Protein AF-A0A0D6L6M3-F1 (afdb_monomer_lite)

Foldseek 3Di:
DDPVLPPDDFDADDVPDDGDDGPDDPVVVVVVVVVVVVVVVVVVVVVVVVCVVCVVLVVQVVVVCVVPVDDDPVNSCVSPNDDPDDDDDDPCSVVVPPPDDDDDDPDDDDDDDDDPVVVPDDDPPPPPDDPPVCPPVDDDDDDDDDD

Sequence (147 aa):
MSSKVGPLSFETAGPGEMAFDKPYSEATAQIIDQEVRDMVNGALSRTRELLLSKREDIEKVAQRLLEKEILSREDMVELLGKRPFAEKHTYEEMVSGTGGGASLSVFELTINSKSLADFRNSGLDEDTELPKGLKDWNKEKNPEPAD

pLDDT: mean 72.39, std 21.02, range [32.69, 97.25]

Structure (mmCIF, N/CA/C/O backbone):
data_AF-A0A0D6L6M3-F1
#
_entry.id   AF-A0A0D6L6M3-F1
#
loop_
_atom_site.group_PDB
_atom_site.id
_atom_site.type_symbol
_atom_site.label_atom_id
_atom_site.label_alt_id
_atom_site.label_comp_id
_atom_site.label_asym_id
_atom_site.label_entity_id
_atom_site.label_seq_id
_atom_site.pdbx_PDB_ins_code
_atom_site.Cartn_x
_atom_site.Cartn_y
_atom_site.Cartn_z
_atom_site.occupancy
_atom_site.B_iso_or_equiv
_atom_site.auth_seq_id
_atom_site.auth_comp_id
_atom_site.auth_asym_id
_atom_site.auth_atom_id
_atom_site.pdbx_PDB_model_num
ATOM 1 N N . MET A 1 1 ? -12.759 2.499 6.900 1.00 67.81 1 MET A N 1
ATOM 2 C CA . MET A 1 1 ? -13.979 2.446 7.733 1.00 67.81 1 MET A CA 1
ATOM 3 C C . MET A 1 1 ? -14.426 1.000 7.834 1.00 67.81 1 MET A C 1
ATOM 5 O O . MET A 1 1 ? -14.500 0.353 6.797 1.00 67.81 1 MET A O 1
ATOM 9 N N . SER A 1 2 ? -14.641 0.492 9.050 1.00 75.00 2 SER A N 1
ATOM 10 C CA . SER A 1 2 ? -15.076 -0.892 9.292 1.00 75.00 2 SER A CA 1
ATOM 11 C C . SER A 1 2 ? -16.598 -0.958 9.397 1.00 75.00 2 SER A C 1
ATOM 13 O O . SER A 1 2 ? -17.208 -0.164 10.111 1.00 75.00 2 SER A O 1
ATOM 15 N N . SER A 1 3 ? -17.217 -1.922 8.718 1.00 79.19 3 SER A N 1
ATOM 16 C CA . SER A 1 3 ? -18.655 -2.183 8.833 1.00 79.19 3 SER A CA 1
ATOM 17 C C . SER A 1 3 ? -19.029 -2.914 10.126 1.00 79.19 3 SER A C 1
ATOM 19 O O . SER A 1 3 ? -20.184 -2.842 10.531 1.00 79.19 3 SER A O 1
ATOM 21 N N . LYS A 1 4 ? -18.082 -3.610 10.777 1.00 83.06 4 LYS A N 1
ATOM 22 C CA . LYS A 1 4 ? -18.342 -4.394 11.999 1.00 83.06 4 LYS A CA 1
ATOM 23 C C . LYS A 1 4 ? -18.377 -3.538 13.266 1.00 83.06 4 LYS A C 1
ATOM 25 O O . LYS A 1 4 ? -19.156 -3.828 14.164 1.00 83.06 4 LYS A O 1
ATOM 30 N N . VAL A 1 5 ? -17.550 -2.493 13.330 1.00 82.31 5 VAL A N 1
ATOM 31 C CA . VAL A 1 5 ? -17.520 -1.545 14.461 1.00 82.31 5 VAL A CA 1
ATOM 32 C C . VAL A 1 5 ? -18.595 -0.458 14.310 1.00 82.31 5 VAL A C 1
ATOM 34 O O . VAL A 1 5 ? -19.104 0.056 15.302 1.00 82.31 5 VAL A O 1
ATOM 37 N N . GLY A 1 6 ? -18.988 -0.138 13.072 1.00 84.00 6 GLY A N 1
ATOM 38 C CA . GLY A 1 6 ? -19.956 0.919 12.784 1.00 84.00 6 GLY A CA 1
ATOM 39 C C . GLY A 1 6 ? -19.342 2.327 12.852 1.00 84.00 6 GLY A C 1
ATOM 40 O O . GLY A 1 6 ? -18.120 2.471 12.925 1.00 84.00 6 GLY A O 1
ATOM 41 N N . PRO A 1 7 ? -20.167 3.388 12.787 1.00 86.06 7 PRO A N 1
ATOM 42 C CA . PRO A 1 7 ? -19.711 4.778 12.783 1.00 86.06 7 PRO A CA 1
ATOM 43 C C . PRO A 1 7 ? -19.365 5.257 14.203 1.00 86.06 7 PRO A C 1
ATOM 45 O O . PRO A 1 7 ? -20.003 6.160 14.738 1.00 86.06 7 PRO A O 1
ATOM 48 N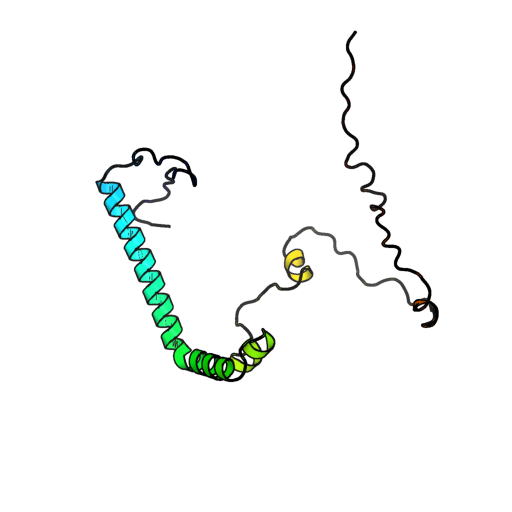 N . LEU A 1 8 ? -18.373 4.626 14.828 1.00 84.69 8 LEU A N 1
ATOM 49 C CA . LEU A 1 8 ? -17.862 5.006 16.143 1.00 84.69 8 LEU A CA 1
ATOM 50 C C . LEU A 1 8 ? -16.524 5.734 16.003 1.00 84.69 8 LEU A C 1
ATOM 52 O O . LEU A 1 8 ? -15.689 5.372 15.174 1.00 84.69 8 LEU A O 1
ATOM 56 N N . SER A 1 9 ? -16.328 6.750 16.840 1.00 84.38 9 SER A N 1
ATOM 57 C CA . SER A 1 9 ? -15.061 7.461 16.987 1.00 84.38 9 SER A CA 1
ATOM 58 C C . SER A 1 9 ? -14.579 7.280 18.417 1.00 84.38 9 SER A C 1
ATOM 60 O O . SER A 1 9 ? -15.325 7.555 19.354 1.00 84.38 9 SER A O 1
ATOM 62 N N . PHE A 1 10 ? -13.344 6.819 18.577 1.00 83.62 10 PHE A N 1
ATOM 63 C CA . PHE A 1 10 ? -12.690 6.715 19.875 1.00 83.62 10 PHE A CA 1
ATOM 64 C C . PHE A 1 10 ? -11.648 7.822 19.980 1.00 83.62 10 PHE A C 1
ATOM 66 O O . PHE A 1 10 ? -10.906 8.058 19.025 1.00 83.62 10 PHE A O 1
ATOM 73 N N . GLU A 1 11 ? -11.587 8.495 21.124 1.00 79.50 11 GLU A N 1
ATOM 74 C CA . GLU A 1 11 ? -10.492 9.415 21.409 1.00 79.50 11 GLU A CA 1
ATOM 75 C C . GLU A 1 11 ? -9.206 8.607 21.575 1.00 79.50 11 GLU A C 1
ATOM 77 O O . GLU A 1 11 ? -9.097 7.720 22.422 1.00 79.50 11 GLU A O 1
ATOM 82 N N . THR A 1 12 ? -8.236 8.885 20.715 1.00 76.50 12 THR A N 1
ATOM 83 C CA . THR A 1 12 ? -6.870 8.391 20.858 1.00 76.50 12 THR A CA 1
ATOM 84 C C . THR A 1 12 ? -6.028 9.501 21.456 1.00 76.50 12 THR A C 1
ATOM 86 O O . THR A 1 12 ? -6.086 10.627 20.962 1.00 76.50 12 THR A O 1
ATOM 89 N N . ALA A 1 13 ? -5.243 9.178 22.486 1.00 76.06 13 ALA A N 1
ATOM 90 C CA . ALA A 1 13 ? -4.316 10.126 23.095 1.00 76.06 13 ALA A CA 1
ATOM 91 C C . ALA A 1 13 ? -3.405 10.750 22.029 1.00 76.06 13 ALA A C 1
ATOM 93 O O . ALA A 1 13 ? -2.922 10.055 21.124 1.00 76.06 13 ALA A O 1
ATOM 94 N N . GLY A 1 14 ? -3.204 12.065 22.124 1.00 76.19 14 GLY A N 1
ATOM 95 C CA . GLY A 1 14 ? -2.342 12.787 21.202 1.00 76.19 14 GLY A CA 1
ATOM 96 C C . GLY A 1 14 ? -0.877 12.344 21.322 1.00 76.19 14 GLY A C 1
ATOM 97 O O . GLY A 1 14 ? -0.481 11.724 22.315 1.00 76.19 14 GLY A O 1
ATOM 98 N N . PRO A 1 15 ? -0.024 12.667 20.335 1.00 73.75 15 PRO A N 1
ATOM 99 C CA . PRO A 1 15 ? 1.410 12.424 20.447 1.00 73.75 15 PRO A CA 1
ATOM 100 C C . PRO A 1 15 ? 1.976 13.102 21.708 1.00 73.75 15 PRO A C 1
ATOM 102 O O . PRO A 1 15 ? 1.976 14.326 21.803 1.00 73.75 15 PRO A O 1
ATOM 105 N N . GLY A 1 16 ? 2.464 12.312 22.669 1.00 73.88 16 GLY A N 1
ATOM 106 C CA . GLY A 1 16 ? 3.050 12.808 23.923 1.00 73.88 16 GLY A CA 1
ATOM 107 C C . GLY A 1 16 ? 2.111 12.823 25.136 1.00 73.88 16 GLY A C 1
ATOM 108 O O . GLY A 1 16 ? 2.577 13.074 26.245 1.00 73.88 16 GLY A O 1
ATOM 109 N N . GLU A 1 17 ? 0.827 12.504 24.966 1.00 75.56 17 GLU A N 1
ATOM 110 C CA . GLU A 1 17 ? -0.095 12.281 26.082 1.00 75.56 17 GLU A CA 1
ATOM 111 C C . GLU A 1 17 ? -0.029 10.822 26.546 1.00 75.56 17 GLU A C 1
ATOM 113 O O . GLU A 1 17 ? 0.045 9.892 25.739 1.00 75.56 17 GLU A O 1
ATOM 118 N N . MET A 1 18 ? -0.049 10.601 27.864 1.00 71.12 18 MET A N 1
ATOM 119 C CA . MET A 1 18 ? -0.159 9.247 28.402 1.00 71.12 18 MET A CA 1
ATOM 120 C C . MET A 1 18 ? -1.520 8.678 28.000 1.00 71.12 18 MET A C 1
ATOM 122 O O . MET A 1 18 ? -2.557 9.213 28.388 1.00 71.12 18 MET A O 1
ATOM 126 N N . ALA A 1 19 ? -1.510 7.600 27.214 1.00 68.62 19 ALA A N 1
ATOM 127 C CA . ALA A 1 19 ? -2.725 6.900 26.831 1.00 68.62 19 ALA A CA 1
ATOM 128 C C . ALA A 1 19 ? -3.417 6.365 28.090 1.00 68.62 19 ALA A C 1
ATOM 130 O O . ALA A 1 19 ? -2.927 5.432 28.729 1.00 68.62 19 ALA A O 1
ATOM 131 N N . PHE A 1 20 ? -4.542 6.982 28.453 1.00 65.06 20 PHE A N 1
ATOM 132 C CA . PHE A 1 20 ? -5.448 6.415 29.439 1.00 65.06 20 PHE A CA 1
ATOM 133 C C . PHE A 1 20 ? -6.058 5.115 28.913 1.00 65.06 20 PHE A C 1
ATOM 135 O O . PHE A 1 20 ? -5.994 4.802 27.720 1.00 65.06 20 PHE A O 1
ATOM 142 N N . ASP A 1 21 ? -6.614 4.350 29.848 1.00 74.31 21 ASP A N 1
ATOM 143 C CA . ASP A 1 21 ? -7.216 3.051 29.590 1.00 74.31 21 ASP A CA 1
ATOM 144 C C . ASP A 1 21 ? -8.232 3.116 28.439 1.00 74.31 21 ASP A C 1
ATOM 146 O O . ASP A 1 21 ? -8.929 4.118 28.250 1.00 74.31 21 ASP A O 1
ATOM 150 N N . LYS A 1 22 ? -8.286 2.056 27.631 1.00 80.31 22 LYS A N 1
ATOM 151 C CA . LYS A 1 22 ? -9.059 2.062 26.382 1.00 80.31 22 LYS A CA 1
ATOM 152 C C . LYS A 1 22 ? -10.552 2.261 26.699 1.00 80.31 22 LYS A C 1
ATOM 154 O O . LYS A 1 22 ? -11.093 1.494 27.495 1.00 80.31 22 LYS A O 1
ATOM 159 N N . PRO A 1 23 ? -11.264 3.209 26.053 1.00 83.19 23 PRO A N 1
ATOM 160 C CA . PRO A 1 23 ? -12.674 3.492 26.344 1.00 83.19 23 PRO A CA 1
ATOM 161 C C . PRO A 1 23 ? -13.630 2.462 25.704 1.00 83.19 23 PRO A C 1
ATOM 163 O O . PRO A 1 23 ? -14.654 2.815 25.121 1.00 83.19 23 PRO A O 1
ATOM 166 N N . TYR A 1 24 ? -13.279 1.176 25.744 1.00 84.94 24 TYR A N 1
ATOM 167 C CA . TYR A 1 24 ? -14.065 0.072 25.200 1.00 84.94 24 TYR A CA 1
ATOM 168 C C . TYR A 1 24 ? -13.650 -1.261 25.828 1.00 84.94 24 TYR A C 1
ATOM 170 O O . TYR A 1 24 ? -12.555 -1.413 26.362 1.00 84.94 24 TYR A O 1
ATOM 178 N N . SER A 1 25 ? -14.545 -2.247 25.759 1.00 90.12 25 SER A N 1
ATOM 179 C CA . SER A 1 25 ? -14.291 -3.583 26.299 1.00 90.12 25 SER A CA 1
ATOM 180 C C . SER A 1 25 ? -13.211 -4.331 25.510 1.00 90.12 25 SER A C 1
ATOM 182 O O . SER A 1 25 ? -12.963 -4.056 24.333 1.00 90.12 25 SER A O 1
ATOM 184 N N . GLU A 1 26 ? -12.614 -5.345 26.138 1.00 88.88 26 GLU A N 1
ATOM 185 C CA . GLU A 1 26 ? -11.641 -6.229 25.485 1.00 88.88 26 GLU A CA 1
ATOM 186 C C . GLU A 1 26 ? -12.232 -6.930 24.251 1.00 88.88 26 GLU A C 1
ATOM 188 O O . GLU A 1 26 ? -11.574 -7.033 23.219 1.00 88.88 26 GLU A O 1
ATOM 193 N N . ALA A 1 27 ? -13.505 -7.334 24.311 1.00 90.44 27 ALA A N 1
ATOM 194 C CA . ALA A 1 27 ? -14.201 -7.931 23.172 1.00 90.44 27 ALA A CA 1
ATOM 195 C C . ALA A 1 27 ? -14.245 -6.977 21.963 1.00 90.44 27 ALA A C 1
ATOM 197 O O . ALA A 1 27 ? -13.991 -7.390 20.832 1.00 90.44 27 ALA A O 1
ATOM 198 N N . THR A 1 28 ? -14.508 -5.687 22.193 1.00 88.31 28 THR A N 1
ATOM 199 C CA . THR A 1 28 ? -14.468 -4.669 21.134 1.00 88.31 28 THR A CA 1
ATOM 200 C C . THR A 1 28 ? -13.042 -4.436 20.635 1.00 88.31 28 THR A C 1
ATOM 202 O O . THR A 1 28 ? -12.841 -4.296 19.431 1.00 88.31 28 THR A O 1
ATOM 205 N N . ALA A 1 29 ? -12.044 -4.456 21.525 1.00 89.00 29 ALA A N 1
ATOM 206 C CA . ALA A 1 29 ? -10.635 -4.339 21.146 1.00 89.00 29 ALA A CA 1
ATOM 207 C C . ALA A 1 29 ? -10.206 -5.462 20.185 1.00 89.00 29 ALA A C 1
ATOM 209 O O . ALA A 1 29 ? -9.609 -5.187 19.148 1.00 89.00 29 ALA A O 1
ATOM 210 N N . GLN A 1 30 ? -10.594 -6.709 20.473 1.00 91.50 30 GLN A N 1
ATOM 211 C CA . GLN A 1 30 ? -10.315 -7.857 19.605 1.00 91.50 30 GLN A CA 1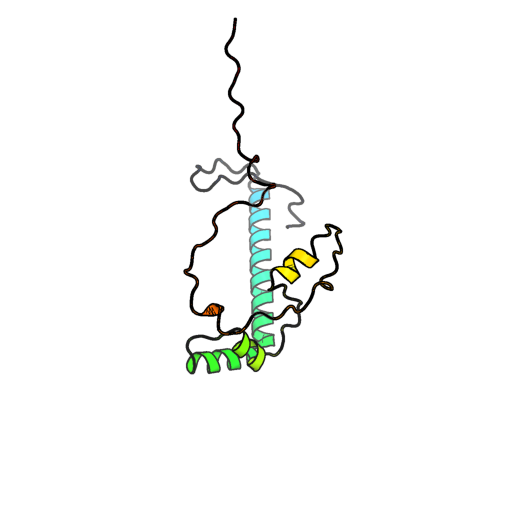
ATOM 212 C C . GLN A 1 30 ? -10.950 -7.704 18.216 1.00 91.50 30 GLN A C 1
ATOM 214 O O . GLN A 1 30 ? -10.323 -8.031 17.207 1.00 91.50 30 GLN A O 1
ATOM 219 N N . ILE A 1 31 ? -12.179 -7.179 18.144 1.00 91.44 31 ILE A N 1
ATOM 220 C CA . ILE A 1 31 ? -12.852 -6.902 16.865 1.00 91.44 31 ILE A CA 1
ATOM 221 C C . ILE A 1 31 ? -12.084 -5.836 16.076 1.00 91.44 31 ILE A C 1
ATOM 223 O O . ILE A 1 31 ? -11.871 -6.006 14.876 1.00 91.44 31 ILE A O 1
ATOM 227 N N . ILE A 1 32 ? -11.647 -4.759 16.738 1.00 89.94 32 ILE A N 1
ATOM 228 C CA . ILE A 1 32 ? -10.855 -3.692 16.112 1.00 89.94 32 ILE A CA 1
ATOM 229 C C . ILE A 1 32 ? -9.548 -4.258 15.550 1.00 89.94 32 ILE A C 1
ATOM 231 O O . ILE A 1 32 ? -9.249 -4.038 14.377 1.00 89.94 32 ILE A O 1
ATOM 235 N N . ASP A 1 33 ? -8.802 -5.026 16.343 1.00 90.88 33 ASP A N 1
ATOM 236 C CA . ASP A 1 33 ? -7.526 -5.609 15.918 1.00 90.88 33 ASP A CA 1
ATOM 237 C C . ASP A 1 33 ? -7.698 -6.553 14.717 1.00 90.88 33 ASP A C 1
ATOM 239 O O . ASP A 1 33 ? -6.879 -6.551 13.790 1.00 90.88 33 ASP A O 1
ATOM 243 N N . GLN A 1 34 ? -8.787 -7.329 14.690 1.00 92.88 34 GLN A N 1
ATOM 244 C CA . GLN A 1 34 ? -9.106 -8.197 13.559 1.00 92.88 34 GLN A CA 1
ATOM 245 C C . GLN A 1 34 ? -9.424 -7.393 12.290 1.00 92.88 34 GLN A C 1
ATOM 247 O O . GLN A 1 34 ? -8.911 -7.709 11.219 1.00 92.88 34 GLN A O 1
ATOM 252 N N . GLU A 1 35 ? -10.212 -6.325 12.396 1.00 92.56 35 GLU A N 1
ATOM 253 C CA . GLU A 1 35 ? -10.542 -5.458 11.259 1.00 92.56 35 GLU A CA 1
ATOM 254 C C . GLU A 1 35 ? -9.319 -4.708 10.721 1.00 92.56 35 GLU A C 1
ATOM 256 O O . GLU A 1 35 ? -9.157 -4.566 9.508 1.00 92.56 35 GLU A O 1
ATOM 261 N N . VAL A 1 36 ? -8.424 -4.261 11.607 1.00 91.88 36 VAL A N 1
ATOM 262 C CA . VAL A 1 36 ? -7.146 -3.654 11.212 1.00 91.88 36 VAL A CA 1
ATOM 263 C C . VAL A 1 36 ? -6.305 -4.667 10.443 1.00 91.88 36 VAL A C 1
ATOM 265 O O . VAL A 1 36 ? -5.782 -4.346 9.374 1.00 91.88 36 VAL A O 1
ATOM 268 N N . ARG A 1 37 ? -6.212 -5.906 10.935 1.00 93.81 37 ARG A N 1
ATOM 269 C CA . ARG A 1 37 ? -5.496 -6.981 10.242 1.00 93.81 37 ARG A CA 1
ATOM 270 C C . ARG A 1 37 ? -6.086 -7.251 8.860 1.00 93.81 37 ARG A C 1
ATOM 272 O O . ARG A 1 37 ? -5.333 -7.325 7.891 1.00 93.81 37 ARG A O 1
ATOM 279 N N . ASP A 1 38 ? -7.405 -7.366 8.757 1.00 93.69 38 ASP A N 1
ATOM 280 C CA . ASP A 1 38 ? -8.092 -7.626 7.490 1.00 93.69 38 ASP A CA 1
ATOM 281 C C . ASP A 1 38 ? -7.882 -6.471 6.496 1.00 93.69 38 ASP A C 1
ATOM 283 O O . ASP A 1 38 ? -7.608 -6.703 5.317 1.00 93.69 38 ASP A O 1
ATOM 287 N N . MET A 1 39 ? -7.905 -5.223 6.973 1.00 92.81 39 MET A N 1
ATOM 288 C CA . MET A 1 39 ? -7.629 -4.038 6.159 1.00 92.81 39 MET A CA 1
ATOM 289 C C . MET A 1 39 ? -6.193 -4.020 5.626 1.00 92.81 39 MET A C 1
ATOM 291 O O . MET A 1 39 ? -5.983 -3.798 4.431 1.00 92.81 39 MET A O 1
ATOM 295 N N . VAL A 1 40 ? -5.207 -4.276 6.490 1.00 95.25 40 VAL A N 1
ATOM 296 C CA . VAL A 1 40 ? -3.789 -4.320 6.102 1.00 95.25 40 VAL A CA 1
ATOM 297 C C . VAL A 1 40 ? -3.543 -5.457 5.114 1.00 95.25 40 VAL A C 1
ATOM 299 O O . VAL A 1 40 ? -2.916 -5.243 4.077 1.00 95.25 40 VAL A O 1
ATOM 302 N N . ASN A 1 41 ? -4.090 -6.644 5.376 1.00 95.81 41 ASN A N 1
ATOM 303 C CA . ASN A 1 41 ? -3.967 -7.794 4.482 1.00 95.81 41 ASN A CA 1
ATOM 304 C C . ASN A 1 41 ? -4.637 -7.550 3.124 1.00 95.81 41 ASN A C 1
ATOM 306 O O . ASN A 1 41 ? -4.084 -7.933 2.089 1.00 95.81 41 ASN A O 1
ATOM 310 N N . GLY A 1 42 ? -5.796 -6.887 3.106 1.00 95.75 42 GLY A N 1
ATOM 311 C CA . GLY A 1 42 ? -6.480 -6.491 1.877 1.00 95.75 42 GLY A CA 1
ATOM 312 C C . GLY A 1 42 ? -5.664 -5.488 1.062 1.00 95.75 42 GLY A C 1
ATOM 313 O O . GLY A 1 42 ? -5.479 -5.671 -0.142 1.00 95.75 42 GLY A O 1
ATOM 314 N N . ALA A 1 43 ? -5.108 -4.463 1.714 1.00 95.56 43 ALA A N 1
ATOM 315 C CA . ALA A 1 43 ? -4.237 -3.486 1.066 1.00 95.56 43 ALA A CA 1
ATOM 316 C C . ALA A 1 43 ? -2.954 -4.134 0.519 1.00 95.56 43 ALA A C 1
ATOM 318 O O . ALA A 1 43 ? -2.564 -3.855 -0.618 1.00 95.56 43 ALA A O 1
ATOM 319 N N . LEU A 1 44 ? -2.335 -5.033 1.290 1.00 96.62 44 LEU A N 1
ATOM 320 C CA . LEU A 1 44 ? -1.149 -5.783 0.882 1.00 96.62 44 LEU A CA 1
ATOM 321 C C . LEU A 1 44 ? -1.437 -6.655 -0.342 1.00 96.62 44 LEU A C 1
ATOM 323 O O . LEU A 1 44 ? -0.710 -6.576 -1.330 1.00 96.62 44 LEU A O 1
ATOM 327 N N . SER A 1 45 ? -2.510 -7.446 -0.298 1.00 96.81 45 SER A N 1
ATOM 328 C CA . SER A 1 45 ? -2.887 -8.350 -1.392 1.00 96.81 45 SER A CA 1
ATOM 329 C C . SER A 1 45 ? -3.199 -7.570 -2.664 1.00 96.81 45 SER A C 1
ATOM 331 O O . SER A 1 45 ? -2.608 -7.838 -3.707 1.00 96.81 45 SER A O 1
ATOM 333 N N . ARG A 1 46 ? -4.016 -6.513 -2.559 1.00 96.88 46 ARG A N 1
ATOM 334 C CA . ARG A 1 46 ? -4.338 -5.625 -3.684 1.00 96.88 46 ARG A CA 1
ATOM 335 C C . ARG A 1 46 ? -3.091 -4.984 -4.289 1.00 96.88 46 ARG A C 1
ATOM 337 O O . ARG A 1 46 ? -2.961 -4.914 -5.508 1.00 96.88 46 ARG A O 1
ATOM 344 N N . THR A 1 47 ? -2.175 -4.499 -3.451 1.00 96.44 47 THR A N 1
ATOM 345 C CA . THR A 1 47 ? -0.933 -3.871 -3.926 1.00 96.44 47 THR A CA 1
ATOM 346 C C . THR A 1 47 ? -0.040 -4.899 -4.608 1.00 96.44 47 THR A C 1
ATOM 348 O O . THR A 1 47 ? 0.488 -4.638 -5.684 1.00 96.44 47 THR A O 1
ATOM 351 N N . ARG A 1 48 ? 0.086 -6.098 -4.032 1.00 96.44 48 ARG A N 1
ATOM 352 C CA . ARG A 1 48 ? 0.860 -7.193 -4.618 1.00 96.44 48 ARG A CA 1
ATOM 353 C C . ARG A 1 48 ? 0.305 -7.612 -5.977 1.00 96.44 48 ARG A C 1
ATOM 355 O O . ARG A 1 48 ? 1.076 -7.753 -6.918 1.00 96.44 48 ARG A O 1
ATOM 362 N N . GLU A 1 49 ? -1.006 -7.781 -6.096 1.00 97.25 49 GLU A N 1
ATOM 363 C CA . GLU A 1 49 ? -1.669 -8.095 -7.366 1.00 97.25 49 GLU A CA 1
ATOM 364 C C . GLU A 1 49 ? -1.457 -6.994 -8.405 1.00 97.25 49 GLU A C 1
ATOM 366 O O . GLU A 1 49 ? -1.107 -7.290 -9.547 1.00 97.25 49 GLU A O 1
ATOM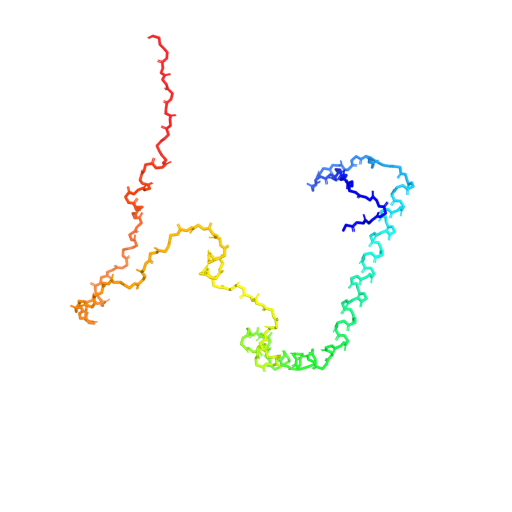 371 N N . LEU A 1 50 ? -1.583 -5.725 -8.005 1.00 95.81 50 LEU A N 1
ATOM 372 C CA . LEU A 1 50 ? -1.324 -4.591 -8.886 1.00 95.81 50 LEU A CA 1
ATOM 373 C C . LEU A 1 50 ? 0.117 -4.612 -9.413 1.00 95.81 50 LEU A C 1
ATOM 375 O O . LEU A 1 50 ? 0.322 -4.535 -10.624 1.00 95.81 50 LEU A O 1
ATOM 379 N N . LEU A 1 51 ? 1.104 -4.773 -8.528 1.00 94.62 51 LEU A N 1
ATOM 380 C CA . LEU A 1 51 ? 2.516 -4.831 -8.909 1.00 94.62 51 LEU A CA 1
ATOM 381 C C . LEU A 1 51 ? 2.817 -6.037 -9.808 1.00 94.62 51 LEU A C 1
ATOM 383 O O . LEU A 1 51 ? 3.542 -5.901 -10.788 1.00 94.62 51 LEU A O 1
ATOM 387 N N . LEU A 1 52 ? 2.223 -7.202 -9.533 1.00 95.19 52 LEU A N 1
ATOM 388 C CA . LEU A 1 52 ? 2.381 -8.390 -10.375 1.00 95.19 52 LEU A CA 1
ATOM 389 C C . LEU A 1 52 ? 1.750 -8.205 -11.758 1.00 95.19 52 LEU A C 1
ATOM 391 O O . LEU A 1 52 ? 2.367 -8.562 -12.758 1.00 95.19 52 LEU A O 1
ATOM 395 N N . SER A 1 53 ? 0.563 -7.598 -11.837 1.00 95.69 53 SER A N 1
ATOM 396 C CA . SER A 1 53 ? -0.097 -7.296 -13.115 1.00 95.69 53 SER A CA 1
ATOM 397 C C . SER A 1 53 ? 0.686 -6.292 -13.968 1.00 95.69 53 SER A C 1
ATOM 399 O O . SER A 1 53 ? 0.549 -6.273 -15.188 1.00 95.69 53 SER A O 1
ATOM 401 N N . LYS A 1 54 ? 1.524 -5.469 -13.325 1.00 94.06 54 LYS A N 1
ATOM 402 C CA . LYS A 1 54 ? 2.362 -4.432 -13.940 1.00 94.06 54 LYS A CA 1
ATOM 403 C C . LYS A 1 54 ? 3.854 -4.759 -13.885 1.00 94.06 54 LYS A C 1
ATOM 405 O O . LYS A 1 54 ? 4.683 -3.863 -14.001 1.00 94.06 54 LYS A O 1
ATOM 410 N N . ARG A 1 55 ? 4.209 -6.042 -13.748 1.00 94.00 55 ARG A N 1
ATOM 411 C CA . ARG A 1 55 ? 5.602 -6.495 -13.616 1.00 94.00 55 ARG A CA 1
ATOM 412 C C . ARG A 1 55 ? 6.486 -6.027 -14.775 1.00 94.00 55 ARG A C 1
ATOM 414 O O . ARG A 1 55 ? 7.593 -5.567 -14.532 1.00 94.00 55 ARG A O 1
ATOM 421 N N . GLU A 1 56 ? 5.990 -6.119 -16.007 1.00 93.62 56 GLU A N 1
ATOM 422 C CA . GLU A 1 56 ? 6.732 -5.710 -17.210 1.00 93.62 56 GLU A CA 1
ATOM 423 C C . GLU A 1 56 ? 7.027 -4.205 -17.227 1.00 93.62 56 GLU A C 1
ATOM 425 O O . GLU A 1 56 ? 8.122 -3.780 -17.583 1.00 93.62 56 GLU A O 1
ATOM 430 N N . ASP A 1 57 ? 6.062 -3.395 -16.796 1.00 92.44 57 ASP A N 1
ATOM 431 C CA . ASP A 1 57 ? 6.198 -1.941 -16.714 1.00 92.44 57 ASP A CA 1
ATOM 432 C C . ASP A 1 57 ? 7.192 -1.537 -15.612 1.00 92.44 57 ASP A C 1
ATOM 434 O O . ASP A 1 57 ? 8.023 -0.652 -15.814 1.00 92.44 57 ASP A O 1
ATOM 438 N N . ILE A 1 58 ? 7.172 -2.233 -14.469 1.00 93.81 58 ILE A N 1
ATOM 439 C CA . ILE A 1 58 ? 8.142 -2.040 -13.379 1.00 93.81 58 ILE A CA 1
ATOM 440 C C . ILE A 1 58 ? 9.555 -2.415 -13.832 1.00 93.81 58 ILE A C 1
ATOM 442 O O . ILE A 1 58 ? 10.508 -1.716 -13.498 1.00 93.81 58 ILE A O 1
ATOM 446 N N . GLU A 1 59 ? 9.700 -3.495 -14.600 1.00 94.25 59 GLU A N 1
ATOM 447 C CA . GLU A 1 59 ? 10.994 -3.952 -15.109 1.00 94.25 59 GLU A CA 1
ATOM 448 C C . GLU A 1 59 ? 11.636 -2.905 -16.035 1.00 94.25 59 GLU A C 1
ATOM 450 O O . GLU A 1 59 ? 12.816 -2.594 -15.875 1.00 94.25 59 GLU A O 1
ATOM 455 N N . LYS A 1 60 ? 10.849 -2.270 -16.915 1.00 92.81 60 LYS A N 1
ATOM 456 C CA . LYS A 1 60 ? 11.315 -1.154 -17.760 1.00 92.81 60 LYS A CA 1
ATOM 457 C C . LYS A 1 60 ? 11.787 0.043 -16.934 1.00 92.81 60 LYS A C 1
ATOM 459 O O . LYS A 1 60 ? 12.846 0.605 -17.206 1.00 92.81 60 LYS A O 1
ATOM 464 N N . VAL A 1 61 ? 11.019 0.430 -15.913 1.00 93.44 61 VAL A N 1
ATOM 465 C CA . VAL A 1 61 ? 11.387 1.547 -15.026 1.00 93.44 61 VAL A CA 1
ATOM 466 C C . VAL A 1 61 ? 12.654 1.219 -14.233 1.00 93.44 61 VAL A C 1
ATOM 468 O O . VAL A 1 61 ? 13.537 2.066 -14.116 1.00 93.44 61 VAL A O 1
ATOM 471 N N . ALA A 1 62 ? 12.782 -0.012 -13.734 1.00 93.31 62 ALA A N 1
ATOM 472 C CA . ALA A 1 62 ? 13.967 -0.462 -13.011 1.00 93.31 62 ALA A CA 1
ATOM 473 C C . ALA A 1 62 ? 15.220 -0.448 -13.898 1.00 93.31 62 ALA A C 1
ATOM 475 O O . ALA A 1 62 ? 16.256 0.047 -13.466 1.00 93.31 62 ALA A O 1
ATOM 476 N N . GLN A 1 63 ? 15.124 -0.920 -15.147 1.00 94.06 63 GLN A N 1
ATOM 477 C CA . GLN A 1 63 ? 16.227 -0.846 -16.112 1.00 94.06 63 GLN A CA 1
ATOM 478 C C . GLN A 1 63 ? 16.650 0.604 -16.369 1.00 94.06 63 GLN A C 1
ATOM 480 O O . GLN A 1 63 ? 17.836 0.918 -16.303 1.00 94.06 63 GLN A O 1
ATOM 485 N N . ARG A 1 64 ? 15.689 1.517 -16.559 1.00 92.50 64 ARG A N 1
ATOM 486 C CA . ARG A 1 64 ? 15.995 2.939 -16.759 1.00 92.50 64 ARG A CA 1
ATOM 487 C C . ARG A 1 64 ? 16.643 3.588 -15.531 1.00 92.50 64 ARG A C 1
ATOM 489 O O . ARG A 1 64 ? 17.488 4.460 -15.703 1.00 92.50 64 ARG A O 1
ATOM 496 N N . LEU A 1 65 ? 16.283 3.170 -14.315 1.00 94.50 65 LEU A N 1
ATOM 497 C CA . LEU A 1 65 ? 16.915 3.649 -13.077 1.00 94.50 65 LEU A CA 1
ATOM 498 C C . LEU A 1 65 ? 18.370 3.190 -12.926 1.00 94.50 65 LEU A C 1
ATOM 500 O O . LEU A 1 65 ? 19.163 3.895 -12.307 1.00 94.50 65 LEU A O 1
ATOM 504 N N . LEU A 1 66 ? 18.730 2.033 -13.492 1.00 94.25 66 LEU A N 1
ATOM 505 C CA . LEU A 1 66 ? 20.124 1.575 -13.520 1.00 94.25 66 LEU A CA 1
ATOM 506 C C . LEU A 1 66 ? 20.987 2.436 -14.452 1.00 94.25 66 LEU A C 1
ATOM 508 O O . LEU A 1 66 ? 22.173 2.610 -14.193 1.00 94.25 66 LEU A O 1
ATOM 512 N N . GLU A 1 67 ? 20.400 2.975 -15.523 1.00 93.25 67 GLU A N 1
ATOM 513 C CA . GLU A 1 67 ? 21.084 3.874 -16.461 1.00 93.25 67 GLU A CA 1
ATOM 514 C C . GLU A 1 67 ? 21.105 5.330 -15.974 1.00 93.25 67 GLU A C 1
ATOM 516 O O . GLU A 1 67 ? 22.101 6.033 -16.147 1.00 93.25 67 GLU A O 1
ATOM 521 N N . LYS A 1 68 ? 20.000 5.798 -15.377 1.00 92.12 68 LYS A N 1
ATOM 522 C CA . LYS A 1 68 ? 19.812 7.170 -14.894 1.00 92.12 68 LYS A CA 1
ATOM 523 C C . LYS A 1 68 ? 19.258 7.140 -13.470 1.00 92.12 68 LYS A C 1
ATOM 525 O O . LYS A 1 68 ? 18.093 6.817 -13.265 1.00 92.12 68 LYS A O 1
ATOM 530 N N . GLU A 1 69 ? 20.067 7.572 -12.504 1.00 91.62 69 GLU A N 1
ATOM 531 C CA . GLU A 1 69 ? 19.748 7.529 -11.064 1.00 91.62 69 GLU A CA 1
ATOM 532 C C . GLU A 1 69 ? 18.481 8.313 -10.671 1.00 91.62 69 GLU A C 1
ATOM 534 O O . GLU A 1 69 ? 17.877 8.051 -9.632 1.00 91.62 69 GLU A O 1
ATOM 539 N N . ILE A 1 70 ? 18.070 9.284 -11.494 1.00 93.06 70 ILE A N 1
ATOM 540 C CA . ILE A 1 70 ? 16.913 10.153 -11.252 1.00 93.06 70 ILE A CA 1
ATOM 541 C C . ILE A 1 70 ? 16.007 10.146 -12.486 1.00 93.06 70 ILE A C 1
ATOM 543 O O . ILE A 1 70 ? 16.442 10.507 -13.581 1.00 93.06 70 ILE A O 1
ATOM 547 N N . LEU A 1 71 ? 14.729 9.795 -12.311 1.00 91.62 71 LEU A N 1
ATOM 548 C CA . LEU A 1 71 ? 13.711 9.881 -13.363 1.00 91.62 71 LEU A CA 1
ATOM 549 C C . LEU A 1 71 ? 12.810 11.097 -13.162 1.00 91.62 71 LEU A C 1
ATOM 551 O O . LEU A 1 71 ? 12.257 11.297 -12.080 1.00 91.62 71 LEU A O 1
ATOM 555 N N . SER A 1 72 ? 12.635 11.877 -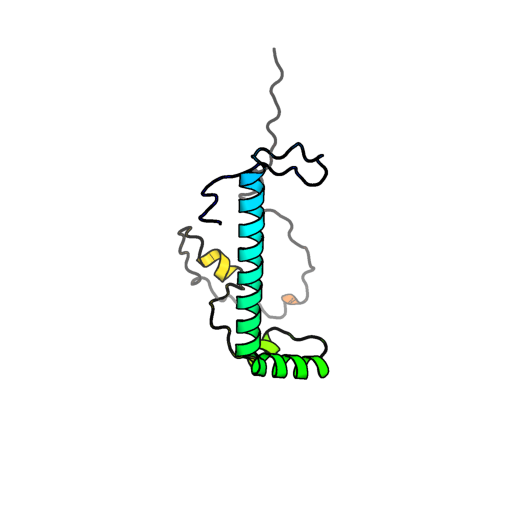14.228 1.00 91.12 72 SER A N 1
ATOM 556 C CA . SER A 1 72 ? 11.676 12.981 -14.270 1.00 91.12 72 SER A CA 1
ATOM 557 C C . SER A 1 72 ? 10.297 12.496 -14.730 1.00 91.12 72 SER A C 1
ATOM 559 O O . SER A 1 72 ? 10.121 11.367 -15.194 1.00 91.12 72 SER A O 1
ATOM 561 N N . ARG A 1 73 ? 9.286 13.363 -14.625 1.00 87.00 73 ARG A N 1
ATOM 562 C CA . ARG A 1 73 ? 7.917 13.058 -15.069 1.00 87.00 73 ARG A CA 1
ATOM 563 C C . ARG A 1 73 ? 7.862 12.727 -16.560 1.00 87.00 73 ARG A C 1
ATOM 565 O O . ARG A 1 73 ? 7.134 11.819 -16.948 1.00 87.00 73 ARG A O 1
ATOM 572 N N . GLU A 1 74 ? 8.623 13.446 -17.376 1.00 88.88 74 GLU A N 1
ATOM 573 C CA . GLU A 1 74 ? 8.686 13.252 -18.824 1.00 88.88 74 GLU A CA 1
ATOM 574 C C . GLU A 1 74 ? 9.220 11.854 -19.161 1.00 88.88 74 GLU A C 1
ATOM 576 O O . GLU A 1 74 ? 8.619 11.165 -19.982 1.00 88.88 74 GLU A O 1
ATOM 581 N N . ASP A 1 75 ? 10.260 11.397 -18.448 1.00 89.19 75 ASP A N 1
ATOM 582 C CA . ASP A 1 75 ? 10.825 10.048 -18.602 1.00 89.19 75 ASP A CA 1
ATOM 583 C C . ASP A 1 75 ? 9.771 8.966 -18.284 1.00 89.19 75 ASP A C 1
ATOM 585 O O . ASP A 1 75 ? 9.671 7.949 -18.968 1.00 89.19 75 ASP A O 1
ATOM 589 N N . MET A 1 76 ? 8.938 9.185 -17.260 1.00 88.88 76 MET A N 1
ATOM 590 C CA . MET A 1 76 ? 7.868 8.249 -16.891 1.00 88.88 76 MET A CA 1
ATOM 591 C C . MET A 1 76 ? 6.739 8.208 -17.928 1.00 88.88 76 MET A C 1
ATOM 593 O O . MET A 1 76 ? 6.193 7.137 -18.194 1.00 88.88 76 MET A O 1
ATOM 597 N N . VAL A 1 77 ? 6.392 9.356 -18.522 1.00 89.69 77 VAL A N 1
ATOM 598 C CA . VAL A 1 77 ? 5.380 9.439 -19.589 1.00 89.69 77 VAL A CA 1
ATOM 599 C C . VAL A 1 77 ? 5.886 8.798 -20.880 1.00 89.69 77 VAL A C 1
ATOM 601 O O . VAL A 1 77 ? 5.100 8.177 -21.590 1.00 89.69 77 VAL A O 1
ATOM 604 N N . GLU A 1 78 ? 7.179 8.905 -21.177 1.00 88.94 78 GLU A N 1
ATOM 605 C CA . GLU A 1 78 ? 7.802 8.214 -22.308 1.00 88.94 78 GLU A CA 1
ATOM 606 C C . GLU A 1 78 ? 7.766 6.686 -22.127 1.00 88.94 78 GLU A C 1
ATOM 608 O O . GLU A 1 78 ? 7.398 5.964 -23.053 1.00 88.94 78 GLU A O 1
ATOM 613 N N . LEU A 1 79 ? 8.076 6.190 -20.923 1.00 88.75 79 LEU A N 1
ATOM 614 C CA . LEU A 1 79 ? 8.134 4.752 -20.630 1.00 88.75 79 LEU A CA 1
ATOM 615 C C . LEU A 1 79 ? 6.759 4.080 -20.515 1.00 88.75 79 LEU A C 1
ATOM 617 O O . LEU A 1 79 ? 6.573 2.963 -21.001 1.00 88.75 79 LEU A O 1
ATOM 621 N N . LEU A 1 80 ? 5.815 4.721 -19.820 1.00 88.75 80 LEU A N 1
ATOM 622 C CA . LEU A 1 80 ? 4.528 4.124 -19.433 1.00 88.75 80 LEU A CA 1
ATOM 623 C C . LEU A 1 80 ? 3.324 4.752 -20.149 1.00 88.75 80 LEU A C 1
ATOM 625 O O . LEU A 1 80 ? 2.200 4.267 -20.011 1.00 88.75 80 LEU A O 1
ATOM 629 N N . GLY A 1 81 ? 3.540 5.824 -20.910 1.00 88.81 81 GLY A N 1
ATOM 630 C CA . GLY A 1 81 ? 2.480 6.616 -21.522 1.00 88.81 81 GLY A CA 1
ATOM 631 C C . GLY A 1 81 ? 1.850 7.635 -20.566 1.00 88.81 81 GLY A C 1
ATOM 632 O O . GLY A 1 81 ? 2.263 7.831 -19.422 1.00 88.81 81 GLY A O 1
ATOM 633 N N . LYS A 1 82 ? 0.807 8.321 -21.050 1.00 87.94 82 LYS A N 1
ATOM 634 C CA . LYS A 1 82 ? 0.066 9.309 -20.253 1.00 87.94 82 LYS A CA 1
ATOM 635 C C . LYS A 1 82 ? -0.750 8.620 -19.157 1.00 87.94 82 LYS A C 1
ATOM 637 O O . LYS A 1 82 ? -1.412 7.612 -19.405 1.00 87.94 82 LYS A O 1
ATOM 642 N N . ARG A 1 83 ? -0.755 9.206 -17.956 1.00 87.31 83 ARG A N 1
ATOM 643 C CA . ARG A 1 83 ? -1.526 8.696 -16.816 1.00 87.31 83 ARG A CA 1
ATOM 644 C C . ARG A 1 83 ? -3.028 8.677 -17.159 1.00 87.31 83 ARG A C 1
ATOM 646 O O . ARG A 1 83 ? -3.561 9.712 -17.552 1.00 87.31 83 ARG A O 1
ATOM 653 N N . PRO A 1 84 ? -3.743 7.556 -16.955 1.00 86.69 84 PRO A N 1
ATOM 654 C CA . PRO A 1 84 ? -5.168 7.433 -17.288 1.00 86.69 84 PRO A CA 1
ATOM 655 C C . PRO A 1 84 ? -6.106 8.120 -16.275 1.00 86.69 84 PRO A C 1
ATOM 657 O O . PRO A 1 84 ? -7.302 7.847 -16.248 1.00 86.69 84 PRO A O 1
ATOM 660 N N . PHE A 1 85 ? -5.575 9.001 -15.425 1.00 86.38 85 PHE A N 1
ATOM 661 C CA . PHE A 1 85 ? -6.326 9.767 -14.436 1.00 86.38 85 PHE A CA 1
ATOM 662 C C . PHE A 1 85 ? -5.985 11.241 -14.621 1.00 86.38 85 PHE A C 1
ATOM 664 O O . PHE A 1 85 ? -4.810 11.574 -14.765 1.00 86.38 85 PHE A O 1
ATOM 671 N N . ALA A 1 86 ? -7.001 12.105 -14.616 1.00 77.88 86 ALA A N 1
ATOM 672 C CA . ALA A 1 86 ? -6.798 13.542 -14.719 1.00 77.88 86 ALA A CA 1
ATOM 673 C C . ALA A 1 86 ? -6.020 14.037 -13.494 1.00 77.88 86 ALA A C 1
ATOM 675 O O . ALA A 1 86 ? -6.495 13.922 -12.362 1.00 77.88 86 ALA A O 1
ATOM 676 N N . GLU A 1 87 ? -4.824 14.571 -13.719 1.00 71.31 87 GLU A N 1
ATOM 677 C CA . GLU A 1 87 ? -4.062 15.254 -12.685 1.00 71.31 87 GLU A CA 1
ATOM 678 C C . GLU A 1 87 ? -4.238 16.760 -12.851 1.00 71.31 87 GLU A C 1
ATOM 680 O O . GLU A 1 87 ? -4.176 17.271 -13.964 1.00 71.31 87 GLU A O 1
ATOM 685 N N . LYS A 1 88 ? -4.460 17.459 -11.736 1.00 73.62 88 LYS A N 1
ATOM 686 C CA . LYS A 1 88 ? -4.415 18.920 -11.684 1.00 73.62 88 LYS A CA 1
ATOM 687 C C . LYS A 1 88 ? -3.025 19.308 -11.208 1.00 73.62 88 LYS A C 1
ATOM 689 O O . LYS A 1 88 ? -2.676 19.022 -10.061 1.00 73.62 88 LYS A O 1
ATOM 694 N N . HIS A 1 89 ? -2.227 19.899 -12.079 1.00 67.12 89 HIS A N 1
ATOM 695 C CA . HIS A 1 89 ? -0.840 20.253 -11.774 1.00 67.12 89 HIS A CA 1
ATOM 696 C C . HIS A 1 89 ? -0.593 21.747 -11.787 1.00 67.12 89 HIS A C 1
ATOM 698 O O . HIS A 1 89 ? 0.300 22.222 -11.088 1.00 67.12 89 HIS A O 1
ATOM 704 N N . THR A 1 90 ? -1.407 22.485 -12.527 1.00 75.38 90 THR A N 1
ATOM 705 C CA . THR A 1 90 ? -1.272 23.932 -12.620 1.00 75.38 90 THR A CA 1
ATOM 706 C C . THR A 1 90 ? -2.188 24.602 -11.603 1.00 75.38 90 THR A C 1
ATOM 708 O O . THR A 1 90 ? -3.303 24.140 -11.350 1.00 75.38 90 THR A O 1
ATOM 711 N N . TYR A 1 91 ? -1.740 25.727 -11.041 1.00 68.75 91 TYR A N 1
ATOM 712 C CA . TYR A 1 91 ? -2.565 26.571 -10.170 1.00 68.75 91 TYR A CA 1
ATOM 713 C C . TYR A 1 91 ? -3.916 26.906 -10.829 1.00 68.75 91 TYR A C 1
ATOM 715 O O . TYR A 1 91 ? -4.966 26.793 -10.205 1.00 68.75 91 TYR A O 1
ATOM 723 N N . GLU A 1 92 ? -3.907 27.185 -12.132 1.00 65.62 92 GLU A N 1
ATOM 724 C CA . GLU A 1 92 ? -5.105 27.423 -12.944 1.00 65.62 92 GLU A CA 1
ATOM 725 C C . GLU A 1 92 ? -6.080 26.224 -12.956 1.00 65.62 92 GLU A C 1
ATOM 727 O O . GLU A 1 92 ? -7.293 26.395 -12.833 1.00 65.62 92 GLU A O 1
ATOM 732 N N . GLU A 1 93 ? -5.580 24.987 -13.013 1.00 66.75 93 GLU A N 1
ATOM 733 C CA . GLU A 1 93 ? -6.402 23.765 -12.982 1.00 66.75 93 GLU A CA 1
ATOM 734 C C . GLU A 1 93 ? -6.958 23.474 -11.580 1.00 66.75 93 GLU A C 1
ATOM 736 O O . GLU A 1 93 ? -8.044 22.905 -11.432 1.00 66.75 93 GLU A O 1
ATOM 741 N N . MET A 1 94 ? -6.230 23.880 -10.537 1.00 66.38 94 MET A N 1
ATOM 742 C CA . MET A 1 94 ? -6.701 23.807 -9.155 1.00 66.38 94 MET A CA 1
ATOM 743 C C . MET A 1 94 ? -7.827 24.817 -8.896 1.00 66.38 94 MET A C 1
ATOM 745 O O . MET A 1 94 ? -8.850 24.442 -8.320 1.00 66.38 94 MET A O 1
ATOM 749 N N . VAL A 1 95 ? -7.677 26.056 -9.380 1.00 73.38 95 VAL A N 1
ATOM 750 C CA . VAL A 1 95 ? -8.619 27.168 -9.145 1.00 73.38 95 VAL A CA 1
ATOM 751 C C . VAL A 1 95 ? -9.834 27.126 -10.080 1.00 73.38 95 VAL A C 1
ATOM 753 O O . VAL A 1 95 ? -10.925 27.538 -9.693 1.00 73.38 95 VAL A O 1
ATOM 756 N N . SER A 1 96 ? -9.714 26.536 -11.272 1.00 65.44 96 SER A N 1
ATOM 757 C CA . SER A 1 96 ? -10.850 26.350 -12.196 1.00 65.44 96 SER A CA 1
ATOM 758 C C . SER A 1 96 ? -11.975 25.458 -11.642 1.00 65.44 96 SER A C 1
ATOM 760 O O . SER A 1 96 ? -13.101 25.511 -12.132 1.00 65.44 96 SER A O 1
ATOM 762 N N . GLY A 1 97 ? -11.698 24.646 -10.612 1.00 59.47 97 GLY A N 1
ATOM 763 C CA . GLY A 1 97 ? -12.685 23.775 -9.963 1.00 59.47 97 GLY A CA 1
ATOM 764 C C . GLY A 1 97 ? -13.393 24.385 -8.749 1.00 59.47 97 GLY A C 1
ATOM 765 O O . GLY A 1 97 ? -14.400 23.838 -8.301 1.00 59.47 97 GLY A O 1
ATOM 766 N N . THR A 1 98 ? -12.892 25.496 -8.204 1.00 52.91 98 THR A N 1
ATOM 767 C CA . THR A 1 98 ? -13.562 26.239 -7.130 1.00 52.91 98 THR A CA 1
ATOM 768 C C . THR A 1 98 ? -14.523 27.231 -7.763 1.00 52.91 98 THR A C 1
ATOM 770 O O . THR A 1 98 ? -14.118 28.305 -8.194 1.00 52.91 98 THR A O 1
ATOM 773 N N . GLY A 1 99 ? -15.797 26.849 -7.860 1.00 46.19 99 GLY A N 1
ATOM 774 C CA . GLY A 1 99 ? -16.873 27.702 -8.355 1.00 46.19 99 GLY A CA 1
ATOM 775 C C . GLY A 1 99 ? -17.031 28.981 -7.530 1.00 46.19 99 GLY A C 1
ATOM 776 O O . GLY A 1 99 ? -17.843 29.039 -6.615 1.00 46.19 99 GLY A O 1
ATOM 777 N N . GLY A 1 100 ? -16.269 30.010 -7.891 1.00 39.19 100 GLY A N 1
ATOM 778 C CA . GLY A 1 100 ? -16.548 31.416 -7.642 1.00 39.19 100 GLY A CA 1
ATOM 779 C C . GLY A 1 100 ? -16.725 32.080 -9.000 1.00 39.19 100 GLY A C 1
ATOM 780 O O . GLY A 1 100 ? -15.753 32.318 -9.711 1.00 39.19 100 GLY A O 1
ATOM 781 N N . GLY A 1 101 ? -17.974 32.293 -9.408 1.00 38.31 101 GLY A N 1
ATOM 782 C CA . GLY A 1 101 ? -18.296 32.893 -10.696 1.00 38.31 101 GLY A CA 1
ATOM 783 C C . GLY A 1 101 ? -17.758 34.317 -10.808 1.00 38.31 101 GLY A C 1
ATOM 784 O O . GLY A 1 101 ? -18.273 35.224 -10.167 1.00 38.31 101 GLY A O 1
ATOM 785 N N . ALA A 1 102 ? -16.764 34.507 -11.668 1.00 34.00 102 ALA A N 1
ATOM 786 C CA . ALA A 1 102 ? -16.512 35.759 -12.368 1.00 34.00 102 ALA A CA 1
ATOM 787 C C . ALA A 1 102 ? -15.730 35.439 -13.645 1.00 34.00 102 ALA A C 1
ATOM 789 O O . ALA A 1 102 ? -14.503 35.394 -13.670 1.00 34.00 102 ALA A O 1
ATOM 790 N N . SER A 1 103 ? -16.469 35.185 -14.721 1.00 39.03 103 SER A N 1
ATOM 791 C CA . SER A 1 103 ? -15.952 35.317 -16.075 1.00 39.03 103 SER A CA 1
ATOM 792 C C . SER A 1 103 ? -15.523 36.771 -16.278 1.00 39.03 103 SER A C 1
ATOM 794 O O . SER A 1 103 ? -16.378 37.646 -16.414 1.00 39.03 103 SER A O 1
ATOM 796 N N . LEU A 1 104 ? -14.223 37.042 -16.305 1.00 34.72 104 LEU A N 1
ATOM 797 C CA . LEU A 1 104 ? -13.708 38.258 -16.919 1.00 34.72 104 LEU A CA 1
ATOM 798 C C . LEU A 1 104 ? -12.749 37.859 -18.034 1.00 34.72 104 LEU A C 1
ATOM 800 O O . LEU A 1 104 ? -11.753 37.167 -17.844 1.00 34.72 104 LEU A O 1
ATOM 804 N N . SER A 1 105 ? -13.173 38.251 -19.225 1.00 32.94 105 SER A N 1
ATOM 805 C CA . SER A 1 105 ? -12.547 38.099 -20.524 1.00 32.94 105 SER A CA 1
ATOM 806 C C . SER A 1 105 ? -11.070 38.494 -20.512 1.00 32.94 105 SER A C 1
ATOM 808 O O . SER A 1 105 ? -10.740 39.670 -20.395 1.00 32.94 105 SER A O 1
ATOM 810 N N . VAL A 1 106 ? -10.191 37.520 -20.762 1.00 36.47 106 VAL A N 1
ATOM 811 C CA . VAL A 1 106 ? -8.746 37.696 -21.041 1.00 36.47 106 VAL A CA 1
ATOM 812 C C . VAL A 1 106 ? -8.506 38.269 -22.455 1.00 36.47 106 VAL A C 1
ATOM 814 O O . VAL A 1 106 ? -7.449 38.128 -23.054 1.00 36.47 106 VAL A O 1
ATOM 817 N N . PHE A 1 107 ? -9.501 38.936 -23.030 1.00 33.72 107 PHE A N 1
ATOM 818 C CA . PHE A 1 107 ? -9.443 39.4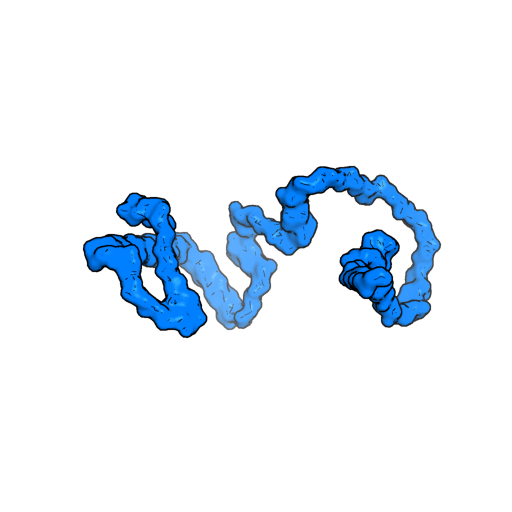75 -24.380 1.00 33.72 107 PHE A CA 1
ATOM 819 C C . PHE A 1 107 ? -9.905 40.924 -24.344 1.00 33.72 107 PHE A C 1
ATOM 821 O O . PHE A 1 107 ? -11.029 41.221 -24.713 1.00 33.72 107 PHE A O 1
ATOM 828 N N . GLU A 1 108 ? -9.060 41.809 -23.819 1.00 32.69 108 GLU A N 1
ATOM 829 C CA . GLU A 1 108 ? -8.833 43.131 -24.409 1.00 32.69 108 GLU A CA 1
ATOM 830 C C . GLU A 1 108 ? -7.754 43.898 -23.641 1.00 32.69 108 GLU A C 1
ATOM 832 O O . GLU A 1 108 ? -7.889 44.154 -22.450 1.00 32.69 108 GLU A O 1
ATOM 837 N N . LEU A 1 109 ? -6.691 44.245 -24.373 1.00 33.34 109 LEU A N 1
ATOM 838 C CA . LEU A 1 109 ? -5.987 45.537 -24.425 1.00 33.34 109 LEU A CA 1
ATOM 839 C C . LEU A 1 109 ? -4.494 45.294 -24.670 1.00 33.34 109 LEU A C 1
ATOM 841 O O . LEU A 1 109 ? -3.697 45.097 -23.764 1.00 33.34 109 LEU A O 1
ATOM 845 N N . THR A 1 110 ? -4.135 45.077 -25.930 1.00 32.97 110 THR A N 1
ATOM 846 C CA . THR A 1 110 ? -3.707 46.137 -26.861 1.00 32.97 110 THR A CA 1
ATOM 847 C C . THR A 1 110 ? -2.198 46.312 -26.806 1.00 32.97 110 THR A C 1
ATOM 849 O O . THR A 1 110 ? -1.627 46.962 -25.936 1.00 32.97 110 THR A O 1
ATOM 852 N N . ILE A 1 111 ? -1.589 45.720 -27.830 1.00 42.31 111 ILE A N 1
ATOM 853 C CA . ILE A 1 111 ? -0.285 46.039 -28.391 1.00 42.31 111 ILE A CA 1
ATOM 854 C C . ILE A 1 111 ? -0.143 47.562 -28.433 1.00 42.31 111 ILE A C 1
ATOM 856 O O . ILE A 1 111 ? -0.760 48.224 -29.266 1.00 42.31 111 ILE A O 1
ATOM 860 N N . ASN A 1 112 ? 0.675 48.123 -27.547 1.00 37.78 112 ASN A N 1
ATOM 861 C CA . ASN A 1 112 ? 1.259 49.427 -27.791 1.00 37.78 112 ASN A CA 1
ATOM 862 C C . ASN A 1 112 ? 2.769 49.319 -27.610 1.00 37.78 112 ASN A C 1
ATOM 864 O O . ASN A 1 112 ? 3.284 48.901 -26.575 1.00 37.78 112 ASN A O 1
ATOM 868 N N . SER A 1 113 ? 3.445 49.602 -28.712 1.00 48.00 113 SER A N 1
ATOM 869 C CA . SER A 1 113 ? 4.860 49.411 -28.976 1.00 48.00 113 SER A CA 1
ATOM 870 C C . SER A 1 113 ? 5.745 50.025 -27.893 1.00 48.00 113 SER A C 1
ATOM 872 O O . SER A 1 113 ? 5.892 51.246 -27.834 1.00 48.00 113 SER A O 1
ATOM 874 N N . LYS A 1 114 ? 6.409 49.190 -27.092 1.00 42.69 114 LYS A N 1
ATOM 875 C CA . LYS A 1 114 ? 7.639 49.586 -26.404 1.00 42.69 114 LYS A CA 1
ATOM 876 C C . LYS A 1 114 ? 8.772 48.658 -26.808 1.00 42.69 114 LYS A C 1
ATOM 878 O O . LYS A 1 114 ? 8.647 47.438 -26.818 1.00 42.69 114 LYS A O 1
ATOM 883 N N . SER A 1 115 ? 9.826 49.313 -27.265 1.00 45.81 115 SER A N 1
ATOM 884 C CA . SER A 1 115 ? 11.025 48.762 -27.871 1.00 45.81 115 SER A CA 1
ATOM 885 C C . SER A 1 115 ? 11.758 47.816 -26.922 1.00 45.81 115 SER A C 1
ATOM 887 O O . SER A 1 115 ? 11.864 48.066 -25.724 1.00 45.81 115 SER A O 1
ATOM 889 N N . LEU A 1 116 ? 12.356 46.774 -27.500 1.00 41.88 116 LEU A N 1
ATOM 890 C CA . LEU A 1 116 ? 13.199 45.774 -26.837 1.00 41.88 116 LEU A CA 1
ATOM 891 C C . LEU A 1 116 ? 14.477 46.369 -26.193 1.00 41.88 116 LEU A C 1
ATOM 893 O O . LEU A 1 116 ? 15.215 45.660 -25.515 1.00 41.88 116 LEU A O 1
ATOM 897 N N . ALA A 1 117 ? 14.747 47.664 -26.399 1.00 43.50 117 ALA A N 1
ATOM 898 C CA . ALA A 1 117 ? 15.870 48.392 -25.810 1.00 43.50 117 ALA A CA 1
ATOM 899 C C . ALA A 1 117 ? 15.613 48.899 -24.374 1.00 43.50 117 ALA A C 1
ATOM 901 O O . ALA A 1 117 ? 16.580 49.129 -23.649 1.00 43.50 117 ALA A O 1
ATOM 902 N N . ASP A 1 118 ? 14.354 49.011 -23.933 1.00 41.03 118 ASP A N 1
ATOM 903 C CA . ASP A 1 118 ? 14.024 49.559 -22.604 1.00 41.03 118 ASP A CA 1
ATOM 904 C C . ASP A 1 118 ? 14.172 48.530 -21.465 1.00 41.03 118 ASP A C 1
ATOM 906 O O . ASP A 1 118 ? 14.245 48.901 -20.299 1.00 41.03 118 ASP A O 1
ATOM 910 N N . PHE A 1 119 ? 14.284 47.233 -21.777 1.00 40.88 119 PHE A N 1
ATOM 911 C CA . PHE A 1 119 ? 14.377 46.168 -20.765 1.00 40.88 119 PHE A CA 1
ATOM 912 C C . PHE A 1 119 ? 15.763 46.061 -20.103 1.00 40.88 119 PHE A C 1
ATOM 914 O O . PHE A 1 119 ? 15.911 45.461 -19.043 1.00 40.88 119 PHE A O 1
ATOM 921 N N . ARG A 1 120 ? 16.813 46.626 -20.714 1.00 37.94 120 ARG A N 1
ATOM 922 C CA . ARG A 1 120 ? 18.194 46.449 -20.233 1.00 37.94 120 ARG A CA 1
ATOM 923 C C . ARG A 1 120 ? 18.571 47.404 -19.090 1.00 37.94 120 ARG A C 1
ATOM 925 O O . ARG A 1 120 ? 19.644 47.241 -18.519 1.00 37.94 120 ARG A O 1
ATOM 932 N N . ASN A 1 121 ? 17.735 48.392 -18.764 1.00 44.19 121 ASN A N 1
ATOM 933 C CA . ASN A 1 121 ? 18.102 49.441 -17.813 1.00 44.19 121 ASN A CA 1
ATOM 934 C C . ASN A 1 121 ? 16.928 49.907 -16.936 1.00 44.19 121 ASN A C 1
ATOM 936 O O . ASN A 1 121 ? 16.555 51.076 -16.945 1.00 44.19 121 ASN A O 1
ATOM 940 N N . SER A 1 122 ? 16.363 48.998 -16.148 1.00 38.69 122 SER A N 1
ATOM 941 C CA . SER A 1 122 ? 15.640 49.358 -14.926 1.00 38.69 122 SER A CA 1
ATOM 942 C C . SER A 1 122 ? 15.985 48.326 -13.863 1.00 38.69 122 SER A C 1
ATOM 944 O O . SER A 1 122 ? 15.797 47.129 -14.081 1.00 38.69 122 SER A O 1
ATOM 946 N N . GLY A 1 123 ? 16.581 48.793 -12.765 1.00 36.16 123 GLY A N 1
ATOM 947 C CA . GLY A 1 123 ? 16.951 47.966 -11.625 1.00 36.16 123 GLY A CA 1
ATOM 948 C C . GLY A 1 123 ? 15.757 47.179 -11.092 1.00 36.16 123 GLY A C 1
ATOM 949 O O . GLY A 1 123 ? 14.607 47.591 -11.232 1.00 36.16 123 GLY A O 1
ATOM 950 N N . LEU A 1 124 ? 16.063 46.018 -10.521 1.00 39.38 124 LEU A N 1
ATOM 951 C CA . LEU A 1 124 ? 15.132 45.202 -9.755 1.00 39.38 124 LEU A CA 1
ATOM 952 C C . LEU A 1 124 ? 14.778 45.943 -8.463 1.00 39.38 124 LEU A C 1
ATOM 954 O O . LEU A 1 124 ? 15.343 45.655 -7.413 1.00 39.38 124 LEU A O 1
ATOM 958 N N . ASP A 1 125 ? 13.862 46.896 -8.552 1.00 37.88 125 ASP A N 1
ATOM 959 C CA . ASP A 1 125 ? 13.112 47.336 -7.389 1.00 37.88 125 ASP A CA 1
ATOM 960 C C . ASP A 1 125 ? 11.854 46.461 -7.342 1.00 37.88 125 ASP A C 1
ATOM 962 O O . ASP A 1 125 ? 10.915 46.616 -8.123 1.00 37.88 125 ASP A O 1
ATOM 966 N N . GLU A 1 126 ? 11.895 45.437 -6.486 1.00 46.78 126 GLU A N 1
ATOM 967 C CA . GLU A 1 126 ? 10.717 44.667 -6.093 1.00 46.78 126 GLU A CA 1
ATOM 968 C C . GLU A 1 126 ? 9.726 45.628 -5.425 1.00 46.78 126 GLU A C 1
ATOM 970 O O . GLU A 1 126 ? 9.860 45.967 -4.245 1.00 46.78 126 GLU A O 1
ATOM 975 N N . ASP A 1 127 ? 8.731 46.082 -6.189 1.00 47.78 127 ASP A N 1
ATOM 976 C CA . ASP A 1 127 ? 7.604 46.857 -5.677 1.00 47.78 127 ASP A CA 1
ATOM 977 C C . ASP A 1 127 ? 6.811 46.004 -4.671 1.00 47.78 127 ASP A C 1
ATOM 979 O O . ASP A 1 127 ? 5.873 45.278 -4.998 1.00 47.78 127 ASP A O 1
ATOM 983 N N . THR A 1 128 ? 7.205 46.113 -3.405 1.00 57.53 128 THR A N 1
ATOM 984 C CA . THR A 1 128 ? 6.580 45.502 -2.221 1.00 57.53 128 THR A CA 1
ATOM 985 C C . THR A 1 128 ? 5.383 46.314 -1.715 1.00 57.53 128 THR A C 1
ATOM 987 O O . THR A 1 128 ? 4.966 46.195 -0.560 1.00 57.53 128 THR A O 1
ATOM 990 N N . GLU A 1 129 ? 4.783 47.144 -2.570 1.00 58.44 129 GLU A N 1
ATOM 991 C CA . GLU A 1 129 ? 3.569 47.869 -2.226 1.00 58.44 129 GLU A CA 1
ATOM 992 C C . GLU A 1 129 ? 2.321 47.008 -2.426 1.00 58.44 129 GLU A C 1
ATOM 994 O O . GLU A 1 129 ? 1.967 46.585 -3.527 1.00 58.44 129 GLU A O 1
ATOM 999 N N . LEU A 1 130 ? 1.596 46.806 -1.325 1.00 55.62 130 LEU A N 1
ATOM 1000 C CA . LEU A 1 130 ? 0.302 46.138 -1.326 1.00 55.62 130 LEU A CA 1
ATOM 1001 C C . LEU A 1 130 ? -0.707 46.885 -2.227 1.00 55.62 130 LEU A C 1
ATOM 1003 O O . LEU A 1 130 ? -0.781 48.122 -2.181 1.00 55.62 130 LEU A O 1
ATOM 1007 N N . PRO A 1 131 ? -1.546 46.156 -2.991 1.00 61.88 131 PRO A N 1
ATOM 1008 C CA . PRO A 1 131 ? -2.598 46.742 -3.817 1.00 61.88 131 PRO A CA 1
ATOM 1009 C C . PRO A 1 131 ? -3.489 47.693 -3.011 1.00 61.88 131 PRO A C 1
ATOM 1011 O O . PRO A 1 131 ? -3.775 47.444 -1.840 1.00 61.88 131 PRO A O 1
ATOM 1014 N N . LYS A 1 132 ? -3.985 48.767 -3.644 1.00 57.28 132 LYS A N 1
ATOM 1015 C CA . LYS A 1 132 ? -4.737 49.856 -2.979 1.00 57.28 132 LYS A CA 1
ATOM 1016 C C . LYS A 1 132 ? -5.926 49.398 -2.112 1.00 57.28 132 LYS A C 1
ATOM 1018 O O . LYS A 1 132 ? -6.302 50.132 -1.210 1.00 57.28 132 LYS A O 1
ATOM 1023 N N . GLY A 1 133 ? -6.487 48.209 -2.346 1.00 59.47 133 GLY A N 1
ATOM 1024 C CA . GLY A 1 133 ? -7.578 47.633 -1.544 1.00 59.47 133 GLY A CA 1
ATOM 1025 C C . GLY A 1 133 ? -7.154 46.818 -0.312 1.00 59.47 133 GLY A C 1
ATOM 1026 O O . GLY A 1 133 ? -8.024 46.385 0.433 1.00 59.47 133 GLY A O 1
ATOM 1027 N N . LEU A 1 134 ? -5.854 46.593 -0.088 1.00 54.62 134 LEU A N 1
ATOM 1028 C CA . LEU A 1 134 ? -5.325 45.770 1.014 1.00 54.62 134 LEU A CA 1
ATOM 1029 C C . LEU A 1 134 ? -4.551 46.580 2.070 1.00 54.62 134 LEU A C 1
ATOM 1031 O O . LEU A 1 134 ? -4.127 46.024 3.080 1.00 54.62 134 LEU A O 1
ATOM 1035 N N . LYS A 1 135 ? -4.396 47.898 1.869 1.00 60.06 135 LYS A N 1
ATOM 1036 C CA . LYS A 1 135 ? -3.646 48.795 2.770 1.00 60.06 135 LYS A CA 1
ATOM 1037 C C . LYS A 1 135 ? -4.315 49.000 4.143 1.00 60.06 135 LYS A C 1
ATOM 1039 O O . LYS A 1 135 ? -3.649 49.436 5.076 1.00 60.06 135 LYS A O 1
ATOM 1044 N N . ASP A 1 136 ? -5.593 48.648 4.289 1.00 58.75 136 ASP A N 1
ATOM 1045 C CA . ASP A 1 136 ? -6.385 48.887 5.507 1.00 58.75 136 ASP A CA 1
ATOM 1046 C C . ASP A 1 136 ? -6.777 47.608 6.268 1.00 58.75 136 ASP A C 1
ATOM 1048 O O . ASP A 1 136 ? -7.512 47.673 7.251 1.00 58.75 136 ASP A O 1
ATOM 1052 N N . TRP A 1 137 ? -6.279 46.439 5.852 1.00 56.69 137 TRP A N 1
ATOM 1053 C CA . TRP A 1 137 ? -6.687 45.153 6.433 1.00 56.69 137 TRP A CA 1
ATOM 1054 C C . TRP A 1 137 ? -6.112 44.887 7.839 1.00 56.69 137 TRP A C 1
ATOM 1056 O O . TRP A 1 137 ? -6.629 44.033 8.551 1.00 56.69 137 TRP A O 1
ATOM 1066 N N . ASN A 1 138 ? -5.096 45.644 8.277 1.00 58.94 138 ASN A N 1
ATOM 1067 C CA . ASN A 1 138 ? -4.463 45.471 9.591 1.00 58.94 138 ASN A CA 1
ATOM 1068 C C . ASN A 1 138 ? -4.254 46.798 10.350 1.00 58.94 138 ASN A C 1
ATOM 1070 O O . ASN A 1 138 ? -3.142 47.126 10.759 1.00 58.94 138 ASN A O 1
ATOM 1074 N N . LYS A 1 139 ? -5.320 47.592 10.515 1.00 59.84 139 LYS A N 1
ATOM 1075 C CA . LYS A 1 139 ?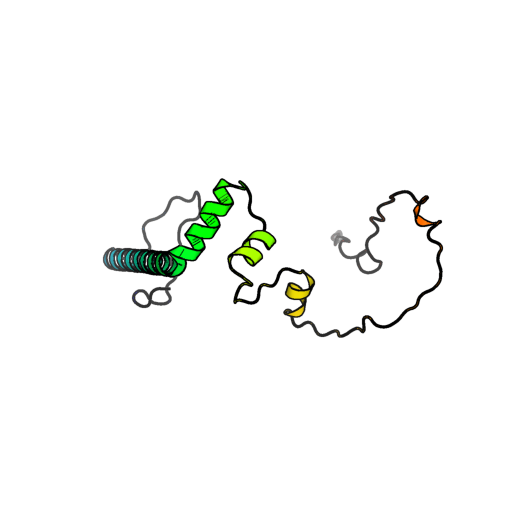 -5.362 48.677 11.513 1.00 59.84 139 LYS A CA 1
ATOM 1076 C C . LYS A 1 139 ? -6.080 48.162 12.759 1.00 59.84 139 LYS A C 1
ATOM 1078 O O . LYS A 1 139 ? -7.288 47.946 12.745 1.00 59.84 139 LYS A O 1
ATOM 1083 N N . GLU A 1 140 ? -5.305 47.917 13.809 1.00 48.41 140 GLU A N 1
ATOM 1084 C CA . GLU A 1 140 ? -5.754 47.408 15.105 1.00 48.41 140 GLU A CA 1
ATOM 1085 C C . GLU A 1 140 ? -6.860 48.284 15.726 1.00 48.41 140 GLU A C 1
ATOM 1087 O O . GLU A 1 140 ? -6.788 49.515 15.729 1.00 48.41 140 GLU A O 1
ATOM 1092 N N . LYS A 1 141 ? -7.883 47.636 16.298 1.00 59.22 141 LYS A N 1
ATOM 1093 C CA . LYS A 1 141 ? -8.832 48.256 17.233 1.00 59.22 141 LYS A CA 1
ATOM 1094 C C . LYS A 1 141 ? -8.074 48.611 18.520 1.00 59.22 141 LYS A C 1
ATOM 1096 O O . LYS A 1 141 ? -7.810 47.723 19.325 1.00 59.22 141 LYS A O 1
ATOM 1101 N N . ASN A 1 142 ? -7.758 49.885 18.737 1.00 49.19 142 ASN A N 1
ATOM 1102 C CA . ASN A 1 142 ? -7.292 50.361 20.043 1.00 49.19 142 ASN A CA 1
ATOM 1103 C C . ASN A 1 142 ? -8.511 50.631 20.962 1.00 49.19 142 ASN A C 1
ATOM 1105 O O . ASN A 1 142 ? -9.463 51.256 20.487 1.00 49.19 142 ASN A O 1
ATOM 1109 N N . PRO A 1 143 ? -8.542 50.155 22.225 1.00 54.25 143 PRO A N 1
ATOM 1110 C CA . PRO A 1 143 ? -9.694 50.315 23.115 1.00 54.25 143 PRO A CA 1
ATOM 1111 C C . PRO A 1 143 ? -9.804 51.746 23.670 1.00 54.25 143 PRO A C 1
ATOM 1113 O O . PRO A 1 143 ? -8.795 52.401 23.929 1.00 54.25 143 PRO A O 1
ATOM 1116 N N . GLU A 1 144 ? -11.038 52.225 23.856 1.00 53.25 144 GLU A N 1
ATOM 1117 C CA . GLU A 1 144 ? -11.330 53.528 24.470 1.00 53.25 144 GLU A CA 1
ATOM 1118 C C . GLU A 1 144 ? -10.918 53.560 25.955 1.00 53.25 144 GLU A C 1
ATOM 1120 O O . GLU A 1 144 ? -11.148 52.573 26.662 1.00 53.25 144 GLU A O 1
ATOM 1125 N N . PRO A 1 145 ? -10.348 54.668 26.467 1.00 54.22 145 PRO A N 1
ATOM 1126 C CA . PRO A 1 145 ? -10.173 54.846 27.899 1.00 54.22 145 PRO A CA 1
ATOM 1127 C C . PRO A 1 145 ? -11.464 55.373 28.546 1.00 54.22 145 PRO A C 1
ATOM 1129 O O . PRO A 1 145 ? -12.131 56.255 28.008 1.00 54.22 145 PRO A O 1
ATOM 1132 N N . ALA A 1 146 ? -11.784 54.808 29.710 1.00 48.72 146 ALA A N 1
ATOM 1133 C CA . ALA A 1 146 ? -12.919 55.153 30.558 1.00 48.72 146 ALA A CA 1
ATOM 1134 C C . ALA A 1 146 ? -12.691 56.452 31.355 1.00 48.72 146 ALA A C 1
ATOM 1136 O O . ALA A 1 146 ? -11.650 56.589 32.000 1.00 48.72 146 ALA A O 1
ATOM 1137 N N . ASP A 1 147 ? -13.663 57.366 31.259 1.00 46.34 147 ASP A N 1
ATOM 1138 C CA . ASP A 1 147 ? -14.416 58.087 32.316 1.00 46.34 147 ASP A CA 1
ATOM 1139 C C . ASP A 1 147 ? -14.904 59.460 31.817 1.00 46.34 147 ASP A C 1
ATOM 1141 O O . ASP A 1 147 ? -14.072 60.288 31.378 1.00 46.34 147 ASP A O 1
#

Organism: NCBI:txid53326

Secondary structure (DSSP, 8-state):
--TTT-S---PPPPTTS--PSPSS-HHHHHHHHHHHHHHHHHHHHHHHHHHHHTHHHHHHHHHHHHH-S---HHHHHHHH-S-SS----SHHHHHTTS-------S---------TTGGGS-------PPPTTTTTTT---PPPPP-

InterPro domains:
  IPR000642 Peptidase M41 [PF01434] (1-79)
  IPR037219 Peptidase M41-like [G3DSA:1.20.58.760] (1-96)
  IPR037219 Peptidase M41-like [SSF140990] (1-88)
  IPR050928 ATP-dependent Zinc Metalloprotease [PTHR43655] (1-103)

Radius of gyration: 29.38 Å; chains: 1; bounding box: 41×66×61 Å